Protein AF-A0A6V7IRG1-F1 (afdb_monomer_lite)

Sequence (37 aa):
VFRHGDRAPDSHNIEKFPNDPYVNNNFYPEGPGGLTN

Organism: NCBI:txid1563983

Radius of gyration: 10.72 Å; chains: 1; bounding box: 20×30×21 Å

Structure (mmCIF, N/CA/C/O backbone):
data_AF-A0A6V7IRG1-F1
#
_entry.id   AF-A0A6V7IRG1-F1
#
loop_
_atom_site.group_PDB
_atom_site.id
_atom_site.type_symbol
_atom_site.label_atom_id
_atom_site.label_alt_id
_atom_site.label_comp_id
_atom_site.label_asym_id
_atom_site.label_entity_id
_atom_site.label_seq_id
_atom_site.pdbx_PDB_ins_code
_atom_site.Cartn_x
_atom_site.Cartn_y
_atom_site.Cartn_z
_atom_site.occupancy
_atom_site.B_iso_or_equiv
_atom_site.auth_seq_id
_atom_site.auth_comp_id
_atom_site.auth_asym_id
_atom_site.auth_atom_id
_atom_site.pdbx_PDB_model_num
ATOM 1 N N . VAL A 1 1 ? -15.898 -22.688 -8.351 1.00 75.38 1 VAL A N 1
ATOM 2 C CA . VAL A 1 1 ? -14.587 -22.026 -8.155 1.00 75.38 1 VAL A CA 1
ATOM 3 C C . VAL A 1 1 ? -14.875 -20.575 -7.832 1.0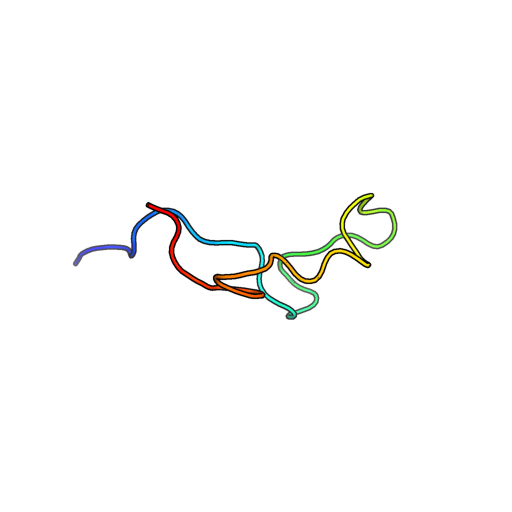0 75.38 1 VAL A C 1
ATOM 5 O O . VAL A 1 1 ? -15.534 -19.936 -8.641 1.00 75.38 1 VAL A O 1
ATOM 8 N N . PHE A 1 2 ? -14.490 -20.094 -6.651 1.00 85.62 2 PHE A N 1
ATOM 9 C CA . PHE A 1 2 ? -14.789 -18.728 -6.207 1.00 85.62 2 PHE A CA 1
ATOM 10 C C . PHE A 1 2 ? -13.523 -17.878 -6.211 1.00 85.62 2 PHE A C 1
ATOM 12 O O . PHE A 1 2 ? -12.432 -18.397 -5.971 1.00 85.62 2 PHE A O 1
ATOM 19 N N . ARG A 1 3 ? -13.683 -16.585 -6.502 1.00 86.81 3 ARG A N 1
ATOM 20 C CA . ARG A 1 3 ? -12.637 -15.586 -6.287 1.00 86.81 3 ARG A CA 1
ATOM 21 C C . ARG A 1 3 ? -12.739 -15.014 -4.879 1.00 86.81 3 ARG A C 1
ATOM 23 O O . ARG A 1 3 ? -13.791 -15.088 -4.249 1.00 86.81 3 ARG A O 1
ATOM 30 N N . HIS A 1 4 ? -11.622 -14.472 -4.414 1.00 88.69 4 HIS A N 1
ATOM 31 C CA . HIS A 1 4 ? -11.587 -13.647 -3.216 1.00 88.69 4 HIS A CA 1
ATOM 32 C C . HIS A 1 4 ? -12.421 -12.370 -3.420 1.00 88.69 4 HIS A C 1
ATOM 34 O O . HIS A 1 4 ? -12.712 -11.994 -4.558 1.00 88.69 4 HIS A O 1
ATOM 40 N N . GLY A 1 5 ? -12.801 -11.727 -2.314 1.00 86.56 5 GLY A N 1
ATOM 41 C CA . GLY A 1 5 ? -13.427 -10.406 -2.336 1.00 86.56 5 GLY A CA 1
ATOM 42 C C . GLY A 1 5 ? -12.449 -9.308 -2.753 1.00 86.56 5 GLY A C 1
ATOM 43 O O . GLY A 1 5 ? -11.318 -9.583 -3.177 1.00 86.56 5 GLY A O 1
ATOM 44 N N . ASP A 1 6 ? -12.895 -8.066 -2.613 1.00 89.88 6 ASP A N 1
ATOM 45 C CA . ASP A 1 6 ? -12.075 -6.902 -2.924 1.00 89.88 6 ASP A CA 1
ATOM 46 C C . ASP A 1 6 ? -10.882 -6.813 -1.968 1.00 89.88 6 ASP A C 1
ATOM 48 O O . ASP A 1 6 ? -10.976 -7.110 -0.775 1.00 89.88 6 ASP A O 1
ATOM 52 N N . ARG A 1 7 ? -9.726 -6.455 -2.524 1.00 90.50 7 ARG A N 1
ATOM 53 C CA . ARG A 1 7 ? -8.454 -6.379 -1.806 1.00 90.50 7 ARG A CA 1
ATOM 54 C C . ARG A 1 7 ? -7.621 -5.208 -2.291 1.00 90.50 7 ARG A C 1
ATOM 56 O O . ARG A 1 7 ? -7.760 -4.773 -3.434 1.00 90.50 7 ARG A O 1
ATOM 63 N N . ALA A 1 8 ? -6.724 -4.738 -1.428 1.00 87.94 8 ALA A N 1
ATOM 64 C CA . ALA A 1 8 ? -5.721 -3.753 -1.804 1.00 87.94 8 ALA A CA 1
ATOM 65 C C . ALA A 1 8 ? -4.808 -4.299 -2.923 1.00 87.94 8 ALA A C 1
ATOM 67 O O . ALA A 1 8 ? -4.621 -5.519 -3.019 1.00 87.94 8 ALA A O 1
ATOM 68 N N . PRO A 1 9 ? -4.201 -3.423 -3.744 1.00 85.88 9 PRO A N 1
ATOM 69 C CA . PRO A 1 9 ? -3.238 -3.847 -4.749 1.00 85.88 9 PRO A CA 1
ATOM 70 C C . PRO A 1 9 ? -2.084 -4.586 -4.077 1.00 85.88 9 PRO A C 1
ATOM 72 O O . PRO A 1 9 ? -1.625 -4.194 -2.996 1.00 85.88 9 PRO A O 1
ATOM 75 N N . ASP A 1 10 ? -1.598 -5.647 -4.709 1.00 82.12 10 ASP A N 1
ATOM 76 C CA . ASP A 1 10 ? -0.405 -6.309 -4.209 1.00 82.12 10 ASP A CA 1
ATOM 77 C C . ASP A 1 10 ? 0.842 -5.435 -4.363 1.00 82.12 10 ASP A C 1
ATOM 79 O O . ASP A 1 10 ? 0.944 -4.544 -5.205 1.00 82.12 10 ASP A O 1
ATOM 83 N N . SER A 1 11 ? 1.861 -5.770 -3.585 1.00 74.88 11 SER A N 1
ATOM 84 C CA . SER A 1 11 ? 3.225 -5.278 -3.755 1.00 74.88 11 SER A CA 1
ATOM 85 C C . SER A 1 11 ? 3.897 -5.758 -5.051 1.00 74.88 11 SER A C 1
ATOM 87 O O . SER A 1 11 ? 4.912 -5.191 -5.454 1.00 74.88 11 SER A O 1
ATOM 89 N N . HIS A 1 12 ? 3.341 -6.771 -5.723 1.00 71.44 12 HIS A N 1
ATOM 90 C CA . HIS A 1 12 ? 3.868 -7.274 -6.983 1.00 71.44 12 HIS A CA 1
ATOM 91 C C . HIS A 1 12 ? 3.730 -6.237 -8.112 1.00 71.44 12 HIS A C 1
ATOM 93 O O . HIS A 1 12 ? 2.666 -5.656 -8.321 1.00 71.44 12 HIS A O 1
ATOM 99 N N . ASN A 1 13 ? 4.782 -6.094 -8.927 1.00 65.31 13 ASN A N 1
ATOM 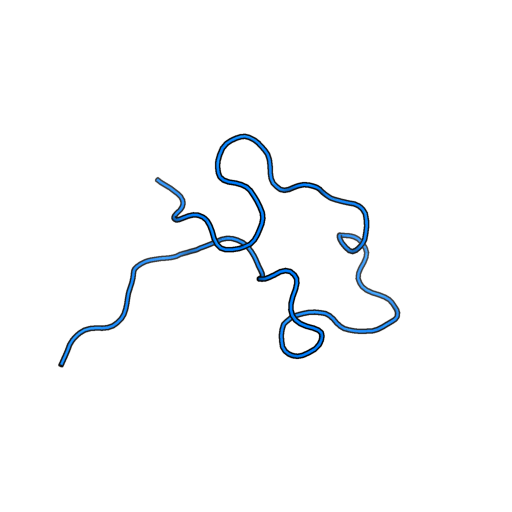100 C CA . ASN A 1 13 ? 4.861 -5.181 -10.086 1.00 65.31 13 ASN A CA 1
ATOM 101 C C . ASN A 1 13 ? 3.822 -5.444 -11.200 1.00 65.31 13 ASN A C 1
ATOM 103 O O . ASN A 1 13 ? 3.873 -4.812 -12.249 1.00 65.31 13 ASN A O 1
ATOM 107 N N . ILE A 1 14 ? 2.923 -6.410 -11.006 1.00 71.12 14 ILE A N 1
ATOM 108 C CA . ILE A 1 14 ? 1.838 -6.763 -11.927 1.00 71.12 14 ILE A CA 1
ATOM 109 C C . ILE A 1 14 ? 0.566 -5.961 -11.614 1.00 71.12 14 ILE A C 1
ATOM 111 O O . ILE A 1 14 ? -0.243 -5.743 -12.509 1.00 71.12 14 ILE A O 1
ATOM 115 N N . GLU A 1 15 ? 0.400 -5.510 -10.364 1.00 73.88 15 GLU A N 1
ATOM 116 C CA . GLU A 1 15 ? -0.773 -4.742 -9.909 1.00 73.88 15 GLU A CA 1
ATOM 117 C C . GLU A 1 15 ? -0.472 -3.245 -9.723 1.00 73.88 15 GLU A C 1
ATOM 119 O O . GLU A 1 15 ? -1.345 -2.486 -9.315 1.00 73.88 15 GLU A O 1
ATOM 124 N N . LYS A 1 16 ? 0.755 -2.810 -10.045 1.00 78.38 16 LYS A N 1
ATOM 125 C CA . LYS A 1 16 ? 1.203 -1.413 -9.975 1.00 78.38 16 LYS A CA 1
ATOM 126 C C . LYS A 1 16 ? 1.786 -0.981 -11.312 1.00 78.38 16 LYS A C 1
ATOM 128 O O . LYS A 1 16 ? 2.524 -1.730 -11.946 1.00 78.38 16 LYS A O 1
ATOM 133 N N . PHE A 1 17 ? 1.500 0.250 -11.718 1.00 81.38 17 PHE A N 1
ATOM 134 C CA . PHE A 1 17 ? 2.133 0.876 -12.879 1.00 81.38 17 PHE A CA 1
ATOM 135 C C . PHE A 1 17 ? 3.176 1.913 -12.427 1.00 81.38 17 PHE A C 1
ATOM 137 O O . PHE A 1 17 ? 3.063 2.452 -11.327 1.00 81.38 17 PHE A O 1
ATOM 144 N N . PRO A 1 18 ? 4.202 2.227 -13.245 1.00 80.38 18 PRO A N 1
ATOM 145 C CA . PRO A 1 18 ? 5.330 3.062 -12.809 1.00 80.38 18 PRO A CA 1
ATOM 146 C C . PRO A 1 18 ? 4.962 4.456 -12.271 1.00 80.38 18 PRO A C 1
ATOM 148 O O . PRO A 1 18 ? 5.696 5.000 -11.456 1.00 80.38 18 PRO A O 1
ATOM 151 N N . ASN A 1 19 ? 3.827 5.017 -12.702 1.00 84.81 19 ASN A N 1
ATOM 152 C CA . ASN A 1 19 ? 3.331 6.334 -12.282 1.00 84.81 19 ASN A CA 1
ATOM 153 C C . ASN A 1 19 ? 2.099 6.237 -11.368 1.00 84.81 19 ASN A C 1
ATOM 155 O O . ASN A 1 19 ? 1.257 7.136 -11.373 1.00 84.81 19 ASN A O 1
ATOM 159 N N . ASP A 1 20 ? 1.947 5.135 -10.634 1.00 83.00 20 ASP A N 1
ATOM 160 C CA . ASP A 1 20 ? 0.815 4.953 -9.732 1.00 83.00 20 ASP A CA 1
ATOM 161 C C . ASP A 1 20 ? 0.878 5.963 -8.569 1.00 83.00 20 ASP A C 1
ATOM 163 O O . ASP A 1 20 ? 1.862 5.972 -7.819 1.00 83.00 20 ASP A O 1
ATOM 167 N N . PRO A 1 21 ? -0.150 6.815 -8.377 1.00 85.56 21 PRO A N 1
ATOM 168 C CA . PRO A 1 21 ? -0.187 7.766 -7.265 1.00 85.56 21 PRO A CA 1
ATOM 169 C C . PRO A 1 21 ? -0.156 7.086 -5.886 1.00 85.56 21 PRO A C 1
ATOM 171 O O . PRO A 1 21 ? 0.213 7.721 -4.898 1.00 85.56 21 PRO A O 1
ATOM 174 N N . TYR A 1 22 ? -0.500 5.798 -5.805 1.00 83.00 22 TYR A N 1
ATOM 175 C CA . TYR A 1 22 ? -0.516 4.999 -4.583 1.00 83.00 22 TYR A CA 1
ATOM 176 C C . TYR A 1 22 ? 0.705 4.082 -4.438 1.00 83.00 22 TYR A C 1
ATOM 178 O O . TYR A 1 22 ? 0.719 3.224 -3.556 1.00 83.00 22 TYR A O 1
ATOM 186 N N . VAL A 1 23 ? 1.766 4.278 -5.233 1.00 80.00 23 VAL A N 1
ATOM 187 C CA . VAL A 1 23 ? 2.998 3.467 -5.154 1.00 80.00 23 VAL A CA 1
ATOM 188 C C . VAL A 1 23 ? 3.622 3.459 -3.752 1.00 80.00 23 VAL A C 1
ATOM 190 O O . VAL A 1 23 ? 4.114 2.422 -3.306 1.00 80.00 23 VAL A O 1
ATOM 193 N N . ASN A 1 24 ? 3.525 4.588 -3.042 1.00 82.00 24 ASN A N 1
ATOM 194 C CA . ASN A 1 24 ? 4.040 4.777 -1.683 1.00 82.00 24 ASN A CA 1
ATOM 195 C C . ASN A 1 24 ? 2.976 4.556 -0.594 1.00 82.00 24 ASN A C 1
ATOM 197 O O . ASN A 1 24 ? 3.261 4.754 0.587 1.00 82.00 24 ASN A O 1
ATOM 201 N N . ASN A 1 25 ? 1.741 4.199 -0.963 1.00 85.06 25 ASN A N 1
ATOM 202 C CA . ASN A 1 25 ? 0.695 3.921 0.011 1.00 85.06 25 ASN A CA 1
ATOM 203 C C . ASN A 1 25 ? 0.893 2.513 0.585 1.00 85.06 25 ASN A C 1
ATOM 205 O O . ASN A 1 25 ? 1.066 1.545 -0.154 1.00 85.06 25 ASN A O 1
ATOM 209 N N . ASN A 1 26 ? 0.856 2.404 1.912 1.00 83.44 26 ASN A N 1
ATOM 210 C CA . ASN A 1 26 ? 1.019 1.135 2.615 1.00 83.44 26 ASN A CA 1
ATOM 211 C C . ASN A 1 26 ? -0.314 0.402 2.850 1.00 83.44 26 ASN A C 1
ATOM 213 O O . ASN A 1 26 ? -0.315 -0.658 3.466 1.00 83.44 26 ASN A O 1
ATOM 217 N N . PHE A 1 27 ? 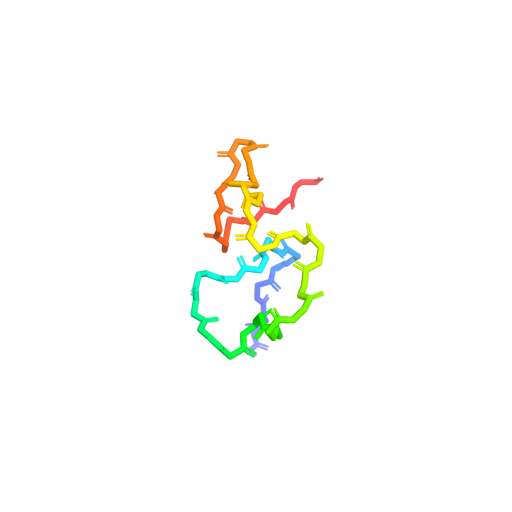-1.438 0.974 2.392 1.00 86.25 27 PHE A N 1
ATOM 218 C CA . PHE A 1 27 ? -2.786 0.392 2.463 1.00 86.25 27 PHE A CA 1
ATOM 219 C C . PHE A 1 27 ? -3.187 -0.080 3.875 1.00 86.25 27 PHE A C 1
ATOM 221 O O . PHE A 1 27 ? -3.830 -1.109 4.042 1.00 86.25 27 PHE A O 1
ATOM 228 N N . TYR A 1 28 ? -2.801 0.665 4.915 1.00 85.12 28 TYR A N 1
ATOM 229 C CA . TYR A 1 28 ? -3.108 0.331 6.312 1.00 85.12 28 TYR A CA 1
ATOM 230 C C . TYR A 1 28 ? -4.623 0.436 6.605 1.00 85.12 28 TYR A C 1
ATOM 232 O O . TYR A 1 28 ? -5.241 1.395 6.134 1.00 85.12 28 TYR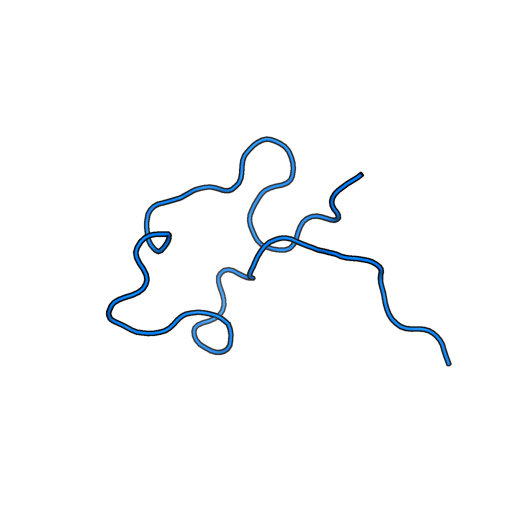 A O 1
ATOM 240 N N . PRO A 1 29 ? -5.230 -0.465 7.411 1.00 87.31 29 PRO A N 1
ATOM 241 C CA . PRO A 1 29 ? -4.611 -1.534 8.213 1.00 87.31 29 PRO A CA 1
ATOM 242 C C . PRO A 1 29 ? -4.365 -2.858 7.483 1.00 87.31 29 PRO A C 1
ATOM 244 O O . PRO A 1 29 ? -3.525 -3.633 7.929 1.00 87.31 29 PRO A O 1
ATOM 247 N N . GLU A 1 30 ? -5.057 -3.103 6.374 1.00 89.56 30 GLU A N 1
ATOM 248 C CA . GLU A 1 30 ? -5.067 -4.412 5.704 1.00 89.56 30 GLU A CA 1
ATOM 249 C C . GLU A 1 30 ? -3.756 -4.733 4.971 1.00 89.56 30 GLU A C 1
ATOM 251 O O . GLU A 1 30 ? -3.391 -5.893 4.788 1.00 89.56 30 GLU A O 1
ATOM 256 N N . GLY A 1 31 ? -3.002 -3.700 4.599 1.00 87.12 31 GLY A N 1
ATOM 257 C CA . GLY A 1 31 ? -1.742 -3.825 3.885 1.00 87.12 31 GLY A CA 1
ATOM 258 C C . GLY A 1 31 ? -1.919 -4.167 2.401 1.00 87.12 31 GLY A C 1
ATOM 259 O O . GLY A 1 31 ? -3.037 -4.349 1.908 1.00 87.12 31 GLY A O 1
ATOM 260 N N . PRO A 1 32 ? -0.809 -4.238 1.648 1.00 85.44 32 PRO A N 1
ATOM 261 C CA . PRO A 1 32 ? -0.843 -4.650 0.252 1.00 85.44 32 PRO A CA 1
ATOM 262 C C . PRO A 1 32 ? -1.434 -6.057 0.137 1.00 85.44 32 PRO A C 1
ATOM 264 O O . PRO A 1 32 ? -0.988 -6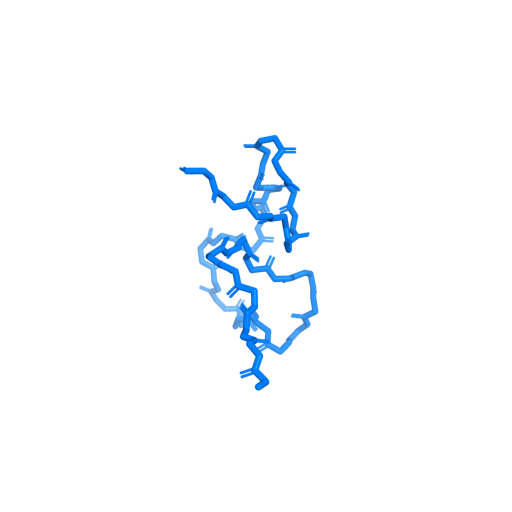.995 0.795 1.00 85.44 32 PRO A O 1
ATOM 267 N N . GLY A 1 33 ? -2.455 -6.197 -0.701 1.00 84.94 33 GLY A N 1
ATOM 268 C CA . GLY A 1 33 ? -3.152 -7.457 -0.900 1.00 84.94 33 GLY A CA 1
ATOM 269 C C . GLY A 1 33 ? -4.138 -7.896 0.190 1.00 84.94 33 GLY A C 1
ATOM 270 O O . GLY A 1 33 ? -4.739 -8.967 0.045 1.00 84.94 33 GLY A O 1
ATOM 271 N N . GLY A 1 34 ? -4.332 -7.109 1.248 1.00 88.44 34 GLY A N 1
ATOM 272 C CA . GLY A 1 34 ? -5.317 -7.407 2.288 1.00 88.44 34 GLY A CA 1
ATOM 273 C C . GLY A 1 34 ? -6.758 -7.218 1.801 1.00 88.44 34 GLY A C 1
ATOM 274 O O . GLY A 1 34 ? -7.021 -6.361 0.956 1.00 88.44 34 GLY A O 1
ATOM 275 N N . LEU A 1 35 ? -7.68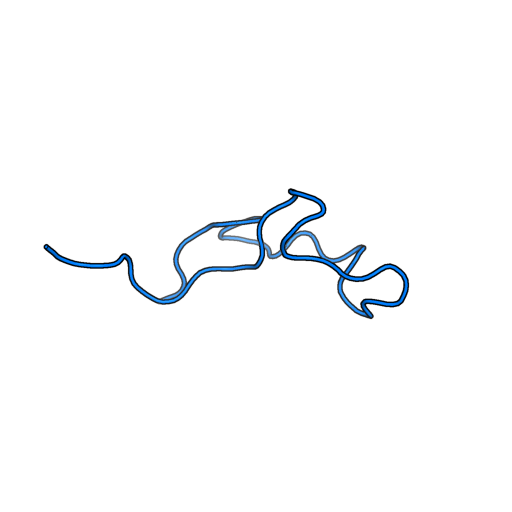0 -8.047 2.300 1.00 88.62 35 LEU A N 1
ATOM 276 C CA . LEU A 1 35 ? -9.109 -7.984 1.970 1.00 88.62 35 LEU A CA 1
ATOM 277 C C . LEU A 1 35 ? -9.753 -6.782 2.660 1.00 88.62 35 LEU A C 1
ATOM 279 O O . LEU A 1 35 ? -9.570 -6.585 3.855 1.00 88.62 35 LEU A O 1
ATOM 283 N N . THR A 1 36 ? -10.536 -6.006 1.922 1.00 83.94 36 THR A N 1
ATOM 284 C CA . THR A 1 36 ? -11.252 -4.847 2.468 1.00 83.94 36 THR A CA 1
ATOM 285 C C . THR A 1 36 ? -12.678 -5.229 2.877 1.00 83.94 36 THR A C 1
ATOM 287 O O . THR A 1 36 ? -13.283 -6.093 2.241 1.00 83.94 36 THR A O 1
ATOM 290 N N . ASN A 1 37 ? -13.199 -4.599 3.939 1.00 76.56 37 ASN A N 1
ATOM 291 C CA . ASN A 1 37 ? -14.552 -4.817 4.482 1.00 76.56 37 ASN A CA 1
ATOM 292 C C . ASN A 1 37 ? -15.574 -3.832 3.902 1.00 76.56 37 ASN A C 1
ATOM 294 O O . ASN A 1 37 ? -15.201 -2.645 3.753 1.00 76.56 37 ASN A O 1
#

pLDDT: mean 82.87, std 5.84, range [65.31, 90.5]

Secondary structure (DSSP, 8-state):
------BPPPSSTTS--TT-TTTT---TTT-TTPBP-

InterPro domains:
  IPR029033 Histidine phosphatase superfamily [G3DSA:3.40.50.1240] (1-37)
  IPR029033 Histidine phosphatase superfamily [SSF53254] (1-37)

Foldseek 3Di:
DDDDADFAAAPDPVRDDPPDPCNVPQPPPQGHGGHDD